Protein AF-A0A955C697-F1 (afdb_monomer_lite)

pLDDT: mean 92.19, std 8.06, range [41.97, 98.5]

Secondary structure (DSSP, 8-state):
-PPP----SS-SEE--EEESS--S--PEETTTEE--EEE--HHHHHH--THHHHHHHHHHHHHHHHHHHHHS---HHHHHHHHHHHHHTTS-EEEEEEEEEEGGGTEEEEEEEEE-SS-EEEEEEEEETTEEEEEEEEEEE-S-HHHHTTS--EEEEETTEEEEE-SSSS-SEEEESGGGT--

Structure (mmCIF, N/CA/C/O backbone):
data_AF-A0A955C697-F1
#
_entry.id   AF-A0A955C697-F1
#
loop_
_atom_site.group_PDB
_atom_site.id
_atom_site.type_symbol
_atom_site.label_atom_id
_atom_site.label_alt_id
_atom_site.label_comp_id
_atom_site.label_asym_id
_atom_site.label_entity_id
_atom_site.label_seq_id
_atom_site.pdbx_PDB_ins_code
_atom_site.Cartn_x
_atom_site.Cartn_y
_atom_site.Cartn_z
_atom_site.occupancy
_atom_site.B_iso_or_equiv
_atom_site.auth_seq_id
_atom_site.auth_comp_id
_atom_site.auth_asym_id
_atom_site.auth_atom_id
_atom_site.pdbx_PDB_model_num
ATOM 1 N N . MET A 1 1 ? -11.016 -1.544 -1.385 1.00 41.97 1 MET A N 1
ATOM 2 C CA . MET A 1 1 ? -10.921 -1.365 -2.848 1.00 41.97 1 MET A CA 1
ATOM 3 C C . MET A 1 1 ? -10.932 -2.761 -3.467 1.00 41.97 1 MET A C 1
ATOM 5 O O . MET A 1 1 ? -10.228 -3.617 -2.947 1.00 41.97 1 MET A O 1
ATOM 9 N N . ARG A 1 2 ? -11.793 -3.071 -4.448 1.00 48.19 2 ARG A N 1
ATOM 10 C CA . ARG A 1 2 ? -11.688 -4.356 -5.172 1.00 48.19 2 ARG A CA 1
ATOM 11 C C . ARG A 1 2 ? -10.539 -4.212 -6.169 1.00 48.19 2 ARG A C 1
ATOM 13 O O . ARG A 1 2 ? -10.504 -3.204 -6.863 1.00 48.19 2 ARG A O 1
ATOM 20 N N . ALA A 1 3 ? -9.622 -5.177 -6.217 1.00 62.94 3 ALA A N 1
ATOM 21 C CA . ALA A 1 3 ? -8.541 -5.171 -7.200 1.00 62.94 3 ALA A CA 1
ATOM 22 C C . ALA A 1 3 ? -9.125 -5.090 -8.620 1.00 62.94 3 ALA A C 1
ATOM 24 O O . ALA A 1 3 ? -10.039 -5.854 -8.954 1.00 62.94 3 ALA A O 1
ATOM 25 N N . ALA A 1 4 ? -8.619 -4.160 -9.433 1.00 68.56 4 ALA A N 1
ATOM 26 C CA . ALA A 1 4 ? -8.970 -4.087 -10.844 1.00 68.56 4 ALA A CA 1
ATOM 27 C C . ALA A 1 4 ? -8.499 -5.379 -11.528 1.00 68.56 4 ALA A C 1
ATOM 29 O O . ALA A 1 4 ? -7.336 -5.762 -11.417 1.00 68.56 4 ALA A O 1
ATOM 30 N N . ARG A 1 5 ? -9.414 -6.085 -12.198 1.00 76.69 5 ARG A N 1
ATOM 31 C CA . ARG A 1 5 ? -9.072 -7.255 -13.013 1.00 76.69 5 ARG A CA 1
ATOM 32 C C . ARG A 1 5 ? -8.918 -6.793 -14.450 1.00 76.69 5 ARG A C 1
ATOM 34 O O . ARG A 1 5 ? -9.902 -6.398 -15.067 1.00 76.69 5 ARG A O 1
ATOM 41 N N . ILE A 1 6 ? -7.691 -6.836 -14.950 1.00 80.62 6 ILE A N 1
ATOM 42 C CA . ILE A 1 6 ? -7.354 -6.426 -16.310 1.00 80.62 6 ILE A CA 1
ATOM 43 C C . ILE A 1 6 ? -7.223 -7.696 -17.162 1.00 80.62 6 ILE A C 1
ATOM 45 O O . ILE A 1 6 ? -6.442 -8.575 -16.795 1.00 80.62 6 ILE A O 1
ATOM 49 N N . PRO A 1 7 ? -7.984 -7.835 -18.260 1.00 77.62 7 PRO A N 1
ATOM 50 C CA . PRO A 1 7 ? -7.784 -8.927 -19.200 1.00 77.62 7 PRO A CA 1
ATOM 51 C C . PRO A 1 7 ? -6.488 -8.703 -19.987 1.00 77.62 7 PRO A C 1
ATOM 53 O O . PRO A 1 7 ? -6.226 -7.606 -20.470 1.00 77.62 7 PRO A O 1
ATOM 56 N N . THR A 1 8 ? -5.691 -9.754 -20.128 1.00 81.69 8 THR A N 1
ATOM 57 C CA . THR A 1 8 ? -4.406 -9.749 -20.837 1.00 81.69 8 THR A CA 1
ATOM 58 C C . THR A 1 8 ? -4.292 -11.014 -21.681 1.00 81.69 8 THR A C 1
ATOM 60 O O . THR A 1 8 ? -4.829 -12.067 -21.322 1.00 81.69 8 THR A O 1
ATOM 63 N N . GLN A 1 9 ? -3.599 -10.934 -22.817 1.00 81.44 9 GLN A N 1
ATOM 64 C CA . GLN A 1 9 ? -3.390 -12.089 -23.690 1.00 81.44 9 GLN A CA 1
ATOM 65 C C . GLN A 1 9 ? -2.074 -12.795 -23.342 1.00 81.44 9 GLN A C 1
ATOM 67 O O . GLN A 1 9 ? -0.991 -12.260 -23.541 1.00 81.44 9 GLN A O 1
ATOM 72 N N . GLY A 1 10 ? -2.158 -14.015 -22.807 1.00 84.44 10 GLY A N 1
ATOM 73 C CA . GLY A 1 10 ? -0.998 -14.899 -22.617 1.00 84.44 10 GLY A CA 1
ATOM 74 C C . GLY A 1 10 ? -0.179 -14.693 -21.334 1.00 84.44 10 GLY A C 1
ATOM 75 O O . GLY A 1 10 ? 0.578 -15.589 -20.965 1.00 84.44 10 GLY A O 1
ATOM 76 N N . PHE A 1 11 ? -0.366 -13.591 -20.605 1.00 90.56 11 PHE A N 1
ATOM 77 C CA . PHE A 1 11 ? 0.287 -13.328 -19.314 1.00 90.56 11 PHE A CA 1
ATOM 78 C C . PHE A 1 11 ? -0.703 -12.789 -18.273 1.00 90.56 11 PHE A C 1
ATOM 80 O O . PHE A 1 11 ? -1.803 -12.395 -18.632 1.00 90.56 11 PHE A O 1
ATOM 87 N N . ASN A 1 12 ? -0.351 -12.790 -16.988 1.00 90.44 12 ASN A N 1
ATOM 88 C CA . ASN A 1 12 ? -1.126 -12.225 -15.875 1.00 90.44 12 ASN A CA 1
ATOM 89 C C . ASN A 1 12 ? -0.293 -11.296 -14.968 1.00 90.44 12 ASN A C 1
ATOM 91 O O . ASN A 1 12 ? -0.822 -10.769 -13.991 1.00 90.44 12 ASN A O 1
ATOM 95 N N . ALA A 1 13 ? 0.987 -11.091 -15.290 1.00 91.38 13 ALA A N 1
ATOM 96 C CA . ALA A 1 13 ? 1.886 -10.198 -14.572 1.00 91.38 13 ALA A CA 1
ATOM 97 C C . ALA A 1 13 ? 2.891 -9.534 -15.524 1.00 91.38 13 ALA A C 1
ATOM 99 O O . ALA A 1 13 ? 3.350 -10.150 -16.490 1.00 91.38 13 ALA A O 1
ATOM 100 N N . ILE A 1 14 ? 3.258 -8.291 -15.214 1.00 93.31 14 ILE A N 1
ATOM 101 C CA . ILE A 1 14 ? 4.381 -7.577 -15.830 1.00 93.31 14 ILE A CA 1
ATOM 102 C C . ILE A 1 14 ? 5.482 -7.501 -14.775 1.00 93.31 14 ILE A C 1
ATOM 104 O O . ILE A 1 14 ? 5.258 -6.965 -13.692 1.00 93.31 14 ILE A O 1
ATOM 108 N N . VAL A 1 15 ? 6.658 -8.048 -15.076 1.00 93.75 15 VAL A N 1
ATOM 109 C CA . VAL A 1 15 ? 7.811 -8.048 -14.168 1.00 93.75 15 VAL A CA 1
ATOM 110 C C . VAL A 1 15 ? 8.928 -7.250 -14.816 1.00 93.75 15 VAL A C 1
ATOM 112 O O . VAL A 1 15 ? 9.629 -7.745 -15.694 1.00 93.75 15 VAL A O 1
ATOM 115 N N . VAL A 1 16 ? 9.090 -6.001 -14.394 1.00 95.88 16 VAL A N 1
ATOM 116 C CA . VAL A 1 16 ? 10.178 -5.154 -14.887 1.00 95.88 16 VAL A CA 1
ATOM 117 C C . VAL A 1 16 ? 11.496 -5.631 -14.289 1.00 95.88 16 VAL A C 1
ATOM 119 O O . VAL A 1 16 ? 11.642 -5.699 -13.069 1.00 95.88 16 VAL A O 1
ATOM 122 N N . ARG A 1 17 ? 12.457 -5.976 -15.149 1.00 95.50 17 ARG A N 1
ATOM 123 C CA . ARG A 1 17 ? 13.763 -6.494 -14.735 1.00 95.50 17 ARG A CA 1
ATOM 124 C C . ARG A 1 17 ? 14.869 -5.504 -15.083 1.00 95.50 17 ARG A C 1
ATOM 126 O O . ARG A 1 17 ? 15.119 -5.250 -16.257 1.00 95.50 17 ARG A O 1
ATOM 133 N N . GLY A 1 18 ? 15.562 -5.009 -14.062 1.00 96.38 18 GLY A N 1
ATOM 134 C CA . GLY A 1 18 ? 16.775 -4.211 -14.224 1.00 96.38 18 GLY A CA 1
ATOM 135 C C . GLY A 1 18 ? 17.976 -5.064 -14.643 1.00 96.38 18 GLY A C 1
ATOM 136 O O . GLY A 1 18 ? 18.257 -6.071 -13.995 1.00 96.38 18 GLY A O 1
ATOM 137 N N . VAL A 1 19 ? 18.674 -4.673 -15.712 1.00 96.31 19 VAL A N 1
ATOM 138 C CA . VAL A 1 19 ? 19.897 -5.322 -16.225 1.00 96.31 19 VAL A CA 1
ATOM 139 C C . VAL A 1 19 ? 20.887 -4.278 -16.759 1.00 96.31 19 VAL A C 1
ATOM 141 O O . VAL A 1 19 ? 20.498 -3.160 -17.076 1.00 96.31 19 VAL A O 1
ATOM 144 N N . GLU A 1 20 ? 22.163 -4.634 -16.911 1.00 94.50 20 GLU A N 1
ATOM 145 C CA . GLU A 1 20 ? 23.180 -3.726 -17.481 1.00 94.50 20 GLU A CA 1
ATOM 146 C C . GLU A 1 20 ? 23.029 -3.533 -18.998 1.00 94.50 20 GLU A C 1
ATOM 148 O O . GLU A 1 20 ? 23.363 -2.482 -19.535 1.00 94.50 20 GLU A O 1
ATOM 153 N N . THR A 1 21 ? 22.519 -4.539 -19.714 1.00 95.50 21 THR A N 1
ATOM 154 C CA . THR A 1 21 ? 22.331 -4.490 -21.174 1.00 95.50 21 THR A CA 1
ATOM 155 C C . THR A 1 21 ? 20.943 -5.020 -21.539 1.00 95.50 21 THR A C 1
ATOM 157 O O . THR A 1 21 ? 20.774 -6.227 -21.723 1.00 95.50 21 THR A O 1
ATOM 160 N N . PRO A 1 22 ? 19.923 -4.145 -21.592 1.00 95.69 22 PRO A N 1
ATOM 161 C CA . PRO A 1 22 ? 18.545 -4.552 -21.852 1.00 95.69 22 PRO A CA 1
ATOM 162 C C . PRO A 1 22 ? 18.338 -5.028 -23.287 1.00 95.69 22 PRO A C 1
ATOM 164 O O . PRO A 1 22 ? 18.776 -4.380 -24.233 1.00 95.69 22 PRO A O 1
ATOM 167 N N . ARG A 1 23 ? 17.599 -6.125 -23.470 1.00 94.19 23 ARG A N 1
ATOM 168 C CA . ARG A 1 23 ? 17.129 -6.557 -24.796 1.00 94.19 23 ARG A CA 1
ATOM 169 C C . ARG A 1 23 ? 15.817 -5.890 -25.142 1.00 94.19 23 ARG A C 1
ATOM 171 O O . ARG A 1 23 ? 14.952 -5.817 -24.278 1.00 94.19 23 ARG A O 1
ATOM 178 N N . ASP A 1 24 ? 15.608 -5.499 -26.395 1.00 91.00 24 ASP A N 1
ATOM 179 C CA . ASP A 1 24 ? 14.360 -4.847 -26.823 1.00 91.00 24 ASP A CA 1
ATOM 180 C C . ASP A 1 24 ? 13.121 -5.742 -26.715 1.00 91.00 24 ASP A C 1
ATOM 182 O O . ASP A 1 24 ? 12.024 -5.249 -26.485 1.00 91.00 24 ASP A O 1
ATOM 186 N N . SER A 1 25 ? 13.292 -7.062 -26.785 1.00 90.81 25 SER A N 1
ATOM 187 C CA . SER A 1 25 ? 12.195 -8.022 -26.667 1.00 90.81 25 SER A CA 1
ATOM 188 C C . SER A 1 25 ? 11.478 -7.964 -25.313 1.00 90.81 25 SER A C 1
ATOM 190 O O . SER A 1 25 ? 12.123 -7.867 -24.268 1.00 90.81 25 SER A O 1
ATOM 192 N N . CYS A 1 26 ? 10.163 -8.188 -25.324 1.00 91.12 26 CYS A N 1
ATOM 193 C CA . CYS A 1 26 ? 9.344 -8.365 -24.123 1.00 91.12 26 CYS A CA 1
ATOM 194 C C . CYS A 1 26 ? 8.664 -9.752 -24.129 1.00 91.12 26 CYS A C 1
ATOM 196 O O . CYS A 1 26 ? 7.491 -9.870 -24.498 1.00 91.12 26 CYS A O 1
ATOM 198 N N . PRO A 1 27 ? 9.404 -10.837 -23.827 1.00 90.19 27 PRO A N 1
ATOM 199 C CA . PRO A 1 27 ? 8.884 -12.194 -23.940 1.00 90.19 27 PRO A CA 1
ATOM 200 C C . PRO A 1 27 ? 7.927 -12.537 -22.795 1.00 90.19 27 PRO A C 1
ATOM 202 O O . PRO A 1 27 ? 8.135 -12.136 -21.648 1.00 90.19 27 PRO A O 1
ATOM 205 N N . ILE A 1 28 ? 6.935 -13.374 -23.103 1.00 90.31 28 ILE A N 1
ATOM 206 C CA . ILE A 1 28 ? 6.150 -14.086 -22.093 1.00 90.31 28 ILE A CA 1
ATOM 207 C C . ILE A 1 28 ? 6.944 -15.323 -21.670 1.00 90.31 28 ILE A C 1
ATOM 209 O O . ILE A 1 28 ? 7.302 -16.157 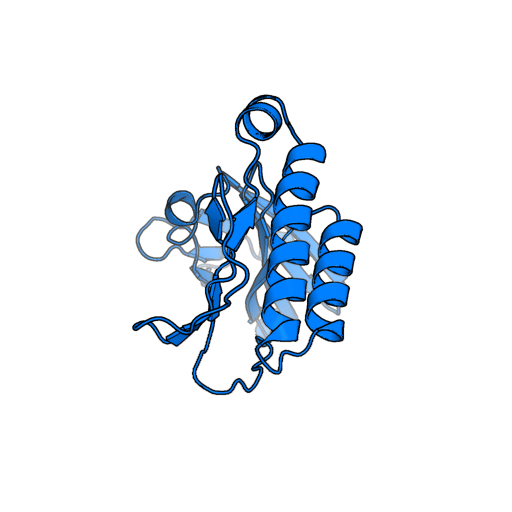-22.501 1.00 90.31 28 ILE A O 1
ATOM 213 N N . VAL A 1 29 ? 7.229 -15.443 -20.377 1.00 89.06 29 VAL A N 1
ATOM 214 C CA . VAL A 1 29 ? 7.972 -16.571 -19.800 1.00 89.06 29 VAL A CA 1
ATOM 215 C C . VAL A 1 29 ? 7.029 -17.620 -19.196 1.00 89.06 29 VAL A C 1
ATOM 217 O O . VAL A 1 29 ? 5.831 -17.382 -19.036 1.00 89.06 29 VAL A O 1
ATOM 220 N N . SER A 1 30 ? 7.571 -18.788 -18.829 1.00 75.62 30 SER A N 1
ATOM 221 C CA . SER A 1 30 ? 6.820 -19.986 -18.402 1.00 75.62 30 SER A CA 1
ATOM 222 C C . SER A 1 30 ? 5.841 -19.778 -17.236 1.00 75.62 30 SER A C 1
ATOM 224 O O . SER A 1 30 ? 4.916 -20.568 -17.068 1.00 75.62 30 SER A O 1
ATOM 226 N N . VAL A 1 31 ? 5.988 -18.698 -16.467 1.00 80.06 31 VAL A N 1
ATOM 227 C CA . VAL A 1 31 ? 5.098 -18.324 -15.355 1.00 80.06 31 VAL A CA 1
ATOM 228 C C . VAL A 1 31 ? 3.932 -17.414 -15.764 1.00 80.06 31 VAL A C 1
ATOM 230 O O . VAL A 1 31 ? 3.281 -16.843 -14.897 1.00 80.06 31 VAL A O 1
ATOM 233 N N . LYS A 1 32 ? 3.643 -17.282 -17.069 1.00 87.94 32 LYS A N 1
ATOM 234 C CA . LYS A 1 32 ? 2.650 -16.332 -17.607 1.00 87.94 32 LYS A CA 1
ATOM 235 C C . LYS A 1 32 ? 2.959 -14.892 -17.191 1.00 87.94 32 LYS A C 1
ATOM 237 O O . LYS A 1 32 ? 2.052 -14.108 -16.947 1.00 87.94 32 LYS A O 1
ATOM 242 N N . SER A 1 33 ? 4.234 -14.532 -17.149 1.00 91.12 33 SER A N 1
ATOM 243 C CA . SER A 1 33 ? 4.667 -13.154 -16.917 1.00 91.12 33 SER A CA 1
ATOM 244 C C . SER A 1 33 ? 5.333 -12.623 -18.168 1.00 91.12 33 SER A C 1
ATOM 246 O O . SER A 1 33 ? 6.091 -13.348 -18.809 1.00 91.12 33 SER A O 1
ATOM 248 N N . THR A 1 34 ? 5.089 -11.363 -18.494 1.00 93.75 34 THR A N 1
ATOM 249 C CA . THR A 1 34 ? 5.908 -10.645 -19.468 1.00 93.75 34 THR A CA 1
ATOM 250 C C . THR A 1 34 ? 7.017 -9.898 -18.733 1.00 93.75 34 THR A C 1
ATOM 252 O O . THR A 1 34 ? 6.778 -9.328 -17.664 1.00 93.75 34 THR A O 1
ATOM 255 N N . VAL A 1 35 ? 8.249 -9.980 -19.241 1.00 94.19 35 VAL A N 1
ATOM 256 C CA . VAL A 1 35 ? 9.451 -9.535 -18.512 1.00 94.19 35 VAL A CA 1
ATOM 257 C C . VAL A 1 35 ? 10.231 -8.511 -19.340 1.00 94.19 35 VAL A C 1
ATOM 259 O O . VAL A 1 35 ? 11.242 -8.869 -19.952 1.00 94.19 35 VAL A O 1
ATOM 262 N N . PRO A 1 36 ? 9.768 -7.248 -19.411 1.00 96.06 36 PRO A N 1
ATOM 263 C CA . PRO A 1 36 ? 10.535 -6.188 -20.049 1.00 96.06 36 PRO A CA 1
ATOM 264 C C . PRO A 1 36 ? 11.837 -5.943 -19.280 1.00 96.06 36 PRO A C 1
ATOM 266 O O . PRO A 1 36 ? 11.840 -5.739 -18.062 1.00 96.06 36 PRO A O 1
ATOM 269 N N . GLU A 1 37 ? 12.951 -5.957 -20.007 1.00 97.44 37 GLU A N 1
ATOM 270 C CA . GLU A 1 37 ? 14.257 -5.569 -19.479 1.00 97.44 37 GLU A CA 1
ATOM 271 C C . GLU A 1 37 ? 14.457 -4.062 -19.612 1.00 97.44 37 GLU A C 1
ATOM 273 O O . GLU A 1 37 ? 14.199 -3.502 -20.682 1.00 97.44 37 GLU A O 1
ATOM 278 N N . VAL A 1 38 ? 14.948 -3.433 -18.548 1.00 97.38 38 VAL A N 1
ATOM 279 C CA . VAL A 1 38 ? 15.282 -2.002 -18.476 1.00 97.38 38 VAL A CA 1
ATOM 280 C C . VAL A 1 38 ? 16.680 -1.829 -17.905 1.00 97.38 38 VAL A C 1
A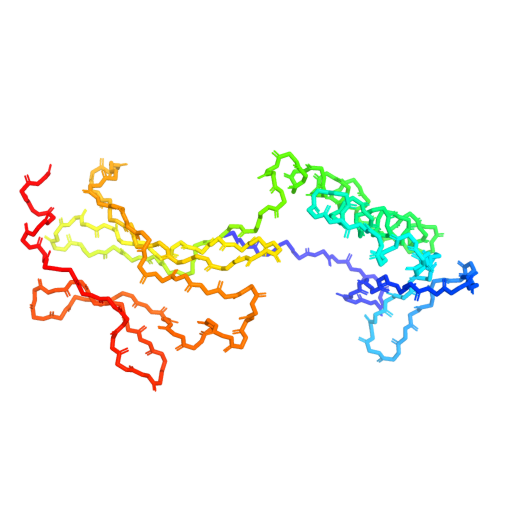TOM 282 O O . VAL A 1 38 ? 17.187 -2.727 -17.224 1.00 97.38 38 VAL A O 1
ATOM 285 N N . TYR A 1 39 ? 17.321 -0.699 -18.187 1.00 97.06 39 TYR A N 1
ATOM 286 C CA . TYR A 1 39 ? 18.674 -0.458 -17.692 1.00 97.06 39 TYR A CA 1
ATOM 287 C C . TYR A 1 39 ? 18.674 -0.254 -16.170 1.00 97.06 39 TYR A C 1
ATOM 289 O O . TYR A 1 39 ? 17.844 0.477 -15.632 1.00 97.06 39 TYR A O 1
ATOM 297 N N . PHE A 1 40 ? 19.610 -0.894 -15.466 1.00 97.12 40 PHE A N 1
ATOM 298 C CA . PHE A 1 40 ? 19.816 -0.696 -14.032 1.00 97.12 40 PHE A CA 1
ATOM 299 C C . PHE A 1 40 ? 21.170 -0.048 -13.762 1.00 97.12 40 PHE A C 1
ATOM 301 O O . PHE A 1 40 ? 22.213 -0.699 -13.820 1.00 97.12 40 PHE A O 1
ATOM 308 N N . ASP A 1 41 ? 21.141 1.233 -13.406 1.00 95.44 41 ASP A N 1
ATOM 309 C CA . ASP A 1 41 ? 22.327 1.956 -12.962 1.00 95.44 41 ASP A CA 1
ATOM 310 C C . ASP A 1 41 ? 22.597 1.674 -11.479 1.00 95.44 41 ASP A C 1
ATOM 312 O O . ASP A 1 41 ? 22.030 2.307 -10.580 1.00 95.44 41 ASP A O 1
ATOM 316 N N . ARG A 1 42 ? 23.474 0.700 -11.227 1.00 94.69 42 ARG A N 1
ATOM 317 C CA . ARG A 1 42 ? 23.846 0.292 -9.871 1.00 94.69 42 ARG A CA 1
ATOM 318 C C . ARG A 1 42 ? 24.518 1.414 -9.082 1.00 94.69 42 ARG A C 1
ATOM 320 O O . ARG A 1 42 ? 24.200 1.592 -7.908 1.00 94.69 42 ARG A O 1
ATOM 327 N N . GLN A 1 43 ? 25.428 2.159 -9.708 1.00 94.44 43 GLN A N 1
ATOM 328 C CA . GLN A 1 43 ? 26.175 3.215 -9.026 1.00 94.44 43 GLN A CA 1
ATOM 329 C C . GLN A 1 43 ? 25.236 4.338 -8.589 1.00 94.44 43 GLN A C 1
ATOM 331 O O . GLN A 1 43 ? 25.317 4.814 -7.455 1.00 94.44 43 GLN A O 1
ATOM 336 N N . ARG A 1 44 ? 24.305 4.725 -9.469 1.00 94.06 44 ARG A N 1
ATOM 337 C CA . ARG A 1 44 ? 23.251 5.671 -9.121 1.00 94.06 44 ARG A CA 1
ATOM 338 C C . ARG A 1 44 ? 22.418 5.124 -7.968 1.00 94.06 44 ARG A C 1
ATOM 340 O O . ARG A 1 44 ? 22.356 5.796 -6.946 1.00 94.06 44 ARG A O 1
ATOM 347 N N . TYR A 1 45 ? 21.857 3.918 -8.085 1.00 94.25 45 TYR A N 1
ATOM 348 C CA . TYR A 1 45 ? 21.022 3.297 -7.046 1.00 94.25 45 TYR A CA 1
ATOM 349 C C . TYR A 1 45 ? 21.663 3.338 -5.650 1.00 94.25 45 TYR A C 1
ATOM 351 O O . TYR A 1 45 ? 21.027 3.788 -4.700 1.00 94.25 45 TYR A O 1
ATOM 359 N N . GLU A 1 46 ? 22.931 2.933 -5.532 1.00 94.44 46 GLU A N 1
ATOM 360 C CA . GLU A 1 46 ? 23.652 2.885 -4.252 1.00 94.44 46 GLU A CA 1
ATOM 361 C C . GLU A 1 46 ? 23.834 4.275 -3.605 1.00 94.44 46 GLU A C 1
ATOM 363 O O . GLU A 1 46 ? 24.006 4.374 -2.389 1.00 94.44 46 GLU A O 1
ATOM 368 N N . SER A 1 47 ? 23.759 5.354 -4.392 1.00 95.25 47 SER A N 1
ATOM 369 C CA . SER A 1 47 ? 23.873 6.735 -3.905 1.00 95.25 47 SER A CA 1
ATOM 370 C C . SER A 1 47 ? 22.543 7.377 -3.488 1.00 95.25 47 SER A C 1
ATOM 372 O O . SER A 1 47 ? 22.554 8.382 -2.771 1.00 95.25 47 SER A O 1
ATOM 374 N N . LEU A 1 48 ? 21.403 6.825 -3.920 1.00 93.69 48 LEU A N 1
ATOM 375 C CA . LEU A 1 48 ? 20.092 7.451 -3.736 1.00 93.69 48 LEU A CA 1
ATOM 376 C C . LEU A 1 48 ? 19.486 7.145 -2.365 1.00 93.69 48 LEU A C 1
ATOM 378 O O . LEU A 1 48 ? 19.707 6.091 -1.769 1.00 93.69 48 LEU A O 1
ATOM 382 N N . LYS A 1 49 ? 18.666 8.077 -1.870 1.00 88.12 49 LYS A N 1
ATOM 383 C CA . LYS A 1 49 ? 17.904 7.936 -0.623 1.00 88.12 49 LYS A CA 1
ATOM 384 C C . LYS A 1 49 ? 16.540 8.603 -0.759 1.00 88.12 49 LYS A C 1
ATOM 386 O O . LYS A 1 49 ? 16.360 9.505 -1.571 1.00 88.12 49 LYS A O 1
ATOM 391 N N . GLY A 1 50 ? 15.592 8.191 0.081 1.00 85.06 50 GLY A N 1
ATOM 392 C CA . GLY A 1 50 ? 14.287 8.846 0.192 1.00 85.06 50 GLY A CA 1
ATOM 393 C C . GLY A 1 50 ? 13.548 8.942 -1.147 1.00 85.06 50 GLY A C 1
ATOM 394 O O . GLY A 1 50 ? 13.457 7.957 -1.874 1.00 85.06 50 GLY A O 1
ATOM 395 N N . ALA A 1 51 ? 13.034 10.134 -1.465 1.00 85.44 51 ALA A N 1
ATOM 396 C CA . ALA A 1 51 ? 12.246 10.408 -2.672 1.00 85.44 51 ALA A CA 1
ATOM 397 C C . ALA A 1 51 ? 12.969 10.044 -3.980 1.00 85.44 51 ALA A C 1
ATOM 399 O O . ALA A 1 51 ? 12.341 9.515 -4.895 1.00 85.44 51 ALA A O 1
ATOM 400 N N . ASP A 1 52 ? 14.286 10.244 -4.057 1.00 90.88 52 ASP A N 1
ATOM 401 C CA . ASP A 1 52 ? 15.035 9.935 -5.279 1.00 90.88 52 ASP A CA 1
ATOM 402 C C . ASP A 1 52 ? 15.057 8.431 -5.569 1.00 90.88 52 ASP A C 1
ATOM 404 O O . ASP A 1 52 ? 15.060 8.011 -6.726 1.00 90.88 52 ASP A O 1
ATOM 408 N N . LEU A 1 53 ? 15.028 7.608 -4.516 1.00 93.00 53 LEU A N 1
ATOM 409 C CA . LEU A 1 53 ? 14.956 6.158 -4.646 1.00 93.00 53 LEU A CA 1
ATOM 410 C C . LEU A 1 53 ? 13.587 5.709 -5.180 1.00 93.00 53 LEU A C 1
ATOM 412 O O . LEU A 1 53 ? 13.523 4.793 -6.000 1.00 93.00 53 LEU A O 1
ATOM 416 N N . HIS A 1 54 ? 12.504 6.379 -4.769 1.00 92.75 54 HIS A N 1
ATOM 417 C CA . HIS A 1 54 ? 11.173 6.146 -5.335 1.00 92.75 54 HIS A CA 1
ATOM 418 C C . HIS A 1 54 ? 11.153 6.451 -6.834 1.00 92.75 54 HIS A C 1
ATOM 420 O O . HIS A 1 54 ? 10.736 5.605 -7.624 1.00 92.75 54 HIS A O 1
ATOM 426 N N . GLU A 1 55 ? 11.653 7.620 -7.236 1.00 95.31 55 GLU A N 1
ATOM 427 C CA . GLU A 1 55 ? 11.665 8.021 -8.646 1.00 95.31 55 GLU A CA 1
ATOM 428 C C . GLU A 1 55 ? 12.603 7.162 -9.498 1.00 95.31 55 GLU A C 1
ATOM 430 O O . GLU A 1 55 ? 12.312 6.916 -10.667 1.00 95.31 55 GLU A O 1
ATOM 435 N N . PHE A 1 56 ? 13.685 6.630 -8.926 1.00 95.62 56 PHE A N 1
ATOM 436 C CA . PHE A 1 56 ? 14.527 5.648 -9.608 1.00 95.62 56 PHE A CA 1
ATOM 437 C C . PHE A 1 56 ? 13.737 4.387 -9.989 1.00 95.62 56 PHE A C 1
ATOM 439 O O . PHE A 1 56 ? 13.732 3.988 -11.155 1.00 95.62 56 PHE A O 1
ATOM 446 N N . PHE A 1 57 ? 13.014 3.788 -9.036 1.00 94.88 57 PHE A N 1
ATOM 447 C CA . PHE A 1 57 ? 12.200 2.601 -9.310 1.00 94.88 57 PHE A CA 1
ATOM 448 C C . PHE A 1 57 ? 10.976 2.899 -10.179 1.00 94.88 57 PHE A C 1
ATOM 450 O O . PHE A 1 57 ? 10.621 2.081 -11.028 1.00 94.88 57 PHE A O 1
ATOM 457 N N . ILE A 1 58 ? 10.344 4.064 -10.012 1.00 96.12 58 ILE A N 1
ATOM 458 C CA . ILE A 1 58 ? 9.240 4.487 -10.877 1.00 96.12 58 ILE A CA 1
ATOM 459 C C . ILE A 1 58 ? 9.732 4.678 -12.312 1.00 96.12 58 ILE A C 1
ATOM 461 O O . ILE A 1 58 ? 9.082 4.188 -13.227 1.00 96.12 58 ILE A O 1
ATOM 465 N N . GLY A 1 59 ? 10.896 5.295 -12.526 1.00 96.81 59 GLY A N 1
ATOM 466 C CA . GLY A 1 59 ? 11.481 5.441 -13.859 1.00 96.81 59 GLY A CA 1
ATOM 467 C C . GLY A 1 59 ? 11.697 4.093 -14.550 1.00 96.81 59 GLY A C 1
ATOM 468 O O . GLY A 1 59 ? 11.286 3.916 -15.697 1.00 96.81 59 GLY A O 1
ATOM 469 N N . MET A 1 60 ? 12.245 3.111 -13.824 1.00 97.19 60 MET A N 1
ATOM 470 C CA . MET A 1 60 ? 12.364 1.736 -14.320 1.00 97.19 60 MET A CA 1
ATOM 471 C C . MET A 1 60 ? 10.997 1.135 -14.671 1.00 97.19 60 MET A C 1
ATOM 473 O O . MET A 1 60 ? 10.837 0.533 -15.732 1.00 97.19 60 MET A O 1
ATOM 477 N N . LEU A 1 61 ? 10.004 1.295 -13.791 1.00 96.56 61 LEU A N 1
ATOM 478 C CA . LEU A 1 61 ? 8.654 0.779 -14.006 1.00 96.56 61 LEU A CA 1
ATOM 479 C C . LEU A 1 61 ? 8.008 1.404 -15.249 1.00 96.56 61 LEU A C 1
ATOM 481 O O . LEU A 1 61 ? 7.479 0.685 -16.092 1.00 96.56 61 LEU A O 1
ATOM 485 N N . GLU A 1 62 ? 8.090 2.725 -15.394 1.00 97.56 62 GLU A N 1
ATOM 486 C CA . GLU A 1 62 ? 7.574 3.473 -16.538 1.00 97.56 62 GLU A CA 1
ATOM 487 C C . GLU A 1 62 ? 8.250 3.050 -17.855 1.00 97.56 62 GLU A C 1
ATOM 489 O O . GLU A 1 62 ? 7.565 2.865 -18.863 1.00 97.56 62 GLU A O 1
ATOM 494 N N . GLU A 1 63 ? 9.573 2.858 -17.863 1.00 96.94 63 GLU A N 1
ATOM 495 C CA . GLU A 1 63 ? 10.315 2.339 -19.021 1.00 96.94 63 GLU A CA 1
ATOM 496 C C . GLU A 1 63 ? 9.857 0.919 -19.383 1.00 96.94 63 GLU A C 1
ATOM 498 O O . GLU A 1 63 ? 9.536 0.637 -20.541 1.00 96.94 63 GLU A O 1
ATOM 503 N N . GLY A 1 64 ? 9.740 0.039 -18.388 1.00 96.81 64 GLY A N 1
ATOM 504 C CA . GLY A 1 64 ? 9.297 -1.337 -18.586 1.00 96.81 64 GLY A CA 1
ATOM 505 C C . GLY A 1 64 ? 7.862 -1.421 -19.107 1.00 96.81 64 GLY A C 1
ATOM 506 O O . GLY A 1 64 ? 7.572 -2.227 -19.992 1.00 96.81 64 GLY A O 1
ATOM 507 N N . LEU A 1 65 ? 6.970 -0.555 -18.621 1.00 96.19 65 LEU A N 1
ATOM 508 C CA . LEU A 1 65 ? 5.593 -0.447 -19.103 1.00 96.19 65 LEU A CA 1
ATOM 509 C C . LEU A 1 65 ? 5.522 0.085 -20.536 1.00 96.19 65 LEU A C 1
ATOM 511 O O . LEU A 1 65 ? 4.800 -0.495 -21.346 1.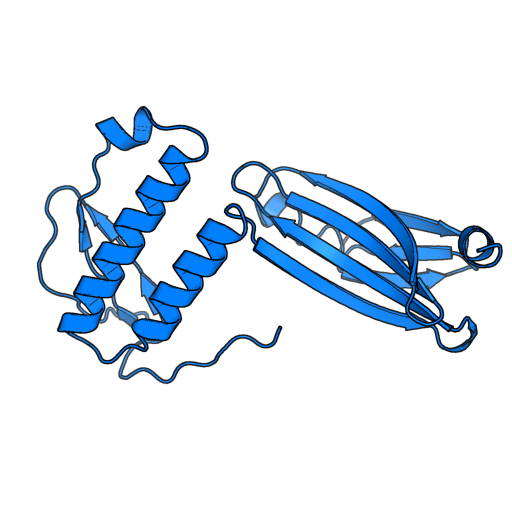00 96.19 65 LEU A O 1
ATOM 515 N N . LYS A 1 66 ? 6.297 1.125 -20.882 1.00 96.38 66 LYS A N 1
ATOM 516 C CA . LYS A 1 66 ? 6.411 1.614 -22.271 1.00 96.38 66 LYS A CA 1
ATOM 517 C C . LYS A 1 66 ? 6.860 0.490 -23.195 1.00 96.38 66 LYS A C 1
ATOM 519 O O . LYS A 1 66 ? 6.240 0.255 -24.226 1.00 96.38 66 LYS A O 1
ATOM 524 N N . LYS A 1 67 ? 7.891 -0.250 -22.789 1.00 95.81 67 LYS A N 1
ATOM 525 C CA . LYS A 1 67 ? 8.408 -1.391 -23.540 1.00 95.81 67 LYS A CA 1
ATOM 526 C C . LYS A 1 67 ? 7.379 -2.499 -23.696 1.00 95.81 67 LYS A C 1
ATOM 528 O O . LYS A 1 67 ? 7.185 -3.009 -24.792 1.00 95.81 67 LYS A O 1
ATOM 533 N N . CYS A 1 68 ? 6.671 -2.840 -22.626 1.00 94.75 68 CYS A N 1
ATOM 534 C CA . CYS A 1 68 ? 5.594 -3.818 -22.677 1.00 94.75 68 CYS A CA 1
ATOM 535 C C . CYS A 1 68 ? 4.479 -3.398 -23.646 1.00 94.75 68 CYS A C 1
ATOM 537 O O . CYS A 1 68 ? 4.037 -4.233 -24.430 1.00 94.75 68 CYS A O 1
ATOM 539 N N . ALA A 1 69 ? 4.084 -2.123 -23.650 1.00 94.62 69 ALA A N 1
ATOM 540 C CA . ALA A 1 69 ? 3.052 -1.593 -24.543 1.00 94.62 69 ALA A CA 1
ATOM 541 C C . ALA A 1 69 ? 3.427 -1.657 -26.036 1.00 94.62 69 ALA A C 1
ATOM 543 O O . ALA A 1 69 ? 2.539 -1.655 -26.882 1.00 94.62 69 ALA A O 1
ATOM 544 N N . MET A 1 70 ? 4.719 -1.745 -26.378 1.00 94.75 70 MET A N 1
ATOM 545 C CA . MET A 1 70 ? 5.158 -1.951 -27.767 1.00 94.75 70 MET A CA 1
ATOM 546 C C . MET A 1 70 ? 4.923 -3.383 -28.268 1.00 94.75 70 MET A C 1
ATOM 548 O O . MET A 1 70 ? 4.887 -3.611 -29.474 1.00 94.75 70 MET A O 1
ATOM 552 N N . HIS A 1 71 ? 4.798 -4.353 -27.358 1.00 93.31 71 HIS A N 1
ATOM 553 C CA . HIS A 1 71 ? 4.717 -5.779 -27.692 1.00 93.31 71 HIS A CA 1
ATOM 554 C C . HIS A 1 71 ? 3.383 -6.424 -27.321 1.00 93.31 71 HIS A C 1
ATOM 556 O O . HIS A 1 71 ? 3.041 -7.464 -27.878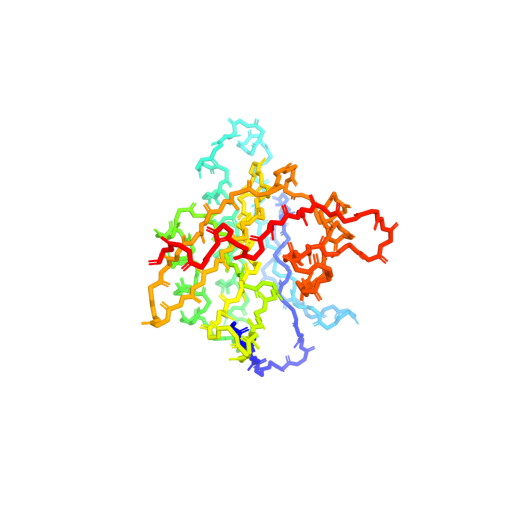 1.00 93.31 71 HIS A O 1
ATOM 562 N N . HIS A 1 72 ? 2.650 -5.836 -26.376 1.00 92.31 72 HIS A N 1
ATOM 563 C CA . HIS A 1 72 ? 1.440 -6.406 -25.797 1.00 92.31 72 HIS A CA 1
ATOM 564 C C . HIS A 1 72 ? 0.385 -5.328 -25.584 1.00 92.31 72 HIS A C 1
ATOM 566 O O . HIS A 1 72 ? 0.698 -4.208 -25.180 1.00 92.31 72 HIS A O 1
ATOM 572 N N . GLU A 1 73 ? -0.882 -5.696 -25.758 1.00 91.19 73 GLU A N 1
ATOM 573 C CA . GLU A 1 73 ? -1.999 -4.849 -25.347 1.00 91.19 73 GLU A CA 1
ATOM 574 C C . GLU A 1 73 ? -2.089 -4.815 -23.816 1.00 91.19 73 GLU A C 1
ATOM 576 O O . GLU A 1 73 ? -2.381 -5.820 -23.162 1.00 91.19 73 GLU A O 1
ATOM 581 N N . ILE A 1 74 ? -1.825 -3.642 -23.244 1.00 92.00 74 ILE A N 1
ATOM 582 C CA . ILE A 1 74 ? -1.952 -3.354 -21.814 1.00 92.00 74 ILE A CA 1
ATOM 583 C C . ILE A 1 74 ? -2.707 -2.033 -21.626 1.00 92.00 74 ILE A C 1
ATOM 585 O O . ILE A 1 74 ? -2.676 -1.179 -22.514 1.00 92.00 74 ILE A O 1
ATOM 589 N N . PRO A 1 75 ? -3.381 -1.816 -20.485 1.00 91.81 75 PRO A N 1
ATOM 590 C CA . PRO A 1 75 ? -4.120 -0.582 -20.237 1.00 91.81 75 PRO A CA 1
ATOM 591 C C . PRO A 1 75 ? -3.166 0.540 -19.806 1.00 91.81 75 PRO A C 1
ATOM 593 O O . PRO A 1 75 ? -3.141 0.951 -18.648 1.00 91.81 75 PRO A O 1
ATOM 596 N N . THR A 1 76 ? -2.362 1.020 -20.752 1.00 92.81 76 THR A N 1
ATOM 597 C CA . THR A 1 76 ? -1.284 1.997 -20.559 1.00 92.81 76 THR A CA 1
ATOM 598 C C . THR A 1 76 ? -1.746 3.213 -19.755 1.00 92.81 76 THR A C 1
ATOM 600 O O . THR A 1 76 ? -1.164 3.504 -18.715 1.00 92.81 76 THR A O 1
ATOM 603 N N . GLU A 1 77 ? -2.842 3.862 -20.163 1.00 93.88 77 GLU A N 1
ATOM 604 C CA . GLU A 1 77 ? -3.367 5.055 -19.482 1.00 93.88 77 GLU A CA 1
ATOM 605 C C . GLU A 1 77 ? -3.667 4.798 -18.000 1.00 93.88 77 GLU A C 1
ATOM 607 O O . GLU A 1 77 ? -3.217 5.546 -17.141 1.00 93.88 77 GLU A O 1
ATOM 612 N N . PHE A 1 78 ? -4.346 3.689 -17.693 1.00 92.12 78 PHE A N 1
ATOM 613 C CA . PHE A 1 78 ? -4.668 3.305 -16.318 1.00 92.12 78 PHE A CA 1
ATOM 614 C C . PHE A 1 78 ? -3.409 3.041 -15.479 1.00 92.12 78 PHE A C 1
ATOM 616 O O . PHE A 1 78 ? -3.345 3.418 -14.309 1.00 92.12 78 PHE A O 1
ATOM 623 N N . LEU A 1 79 ? -2.397 2.387 -16.055 1.00 93.75 79 LEU A N 1
ATOM 624 C CA . LEU A 1 79 ? -1.159 2.075 -15.338 1.00 93.75 79 LEU A CA 1
ATOM 625 C C . LEU A 1 79 ? -0.351 3.347 -15.040 1.00 93.75 79 LEU A C 1
ATOM 627 O O . LEU A 1 79 ? 0.092 3.536 -13.908 1.00 93.75 79 LEU A O 1
ATOM 631 N N . PHE A 1 80 ? -0.205 4.247 -16.017 1.00 96.12 80 PHE A N 1
ATOM 632 C CA . PHE A 1 80 ? 0.506 5.515 -15.822 1.00 96.12 80 PHE A CA 1
ATOM 633 C C . PHE A 1 80 ? -0.261 6.493 -14.926 1.00 96.12 80 PHE A C 1
ATOM 635 O O . PHE A 1 80 ? 0.367 7.183 -14.121 1.00 96.12 80 PHE A O 1
ATOM 642 N N . SER A 1 81 ? -1.597 6.537 -15.005 1.00 95.69 81 SER A N 1
ATOM 643 C CA . SER A 1 81 ? -2.404 7.335 -14.077 1.00 95.69 81 SER A CA 1
ATOM 644 C C . SER A 1 81 ? -2.257 6.819 -12.645 1.00 95.69 81 SER A C 1
ATOM 646 O O . SER A 1 81 ? -2.045 7.617 -11.740 1.00 95.69 81 SER A O 1
ATOM 648 N N . SER A 1 82 ? -2.237 5.496 -12.444 1.00 93.38 82 SER A N 1
ATOM 649 C CA . SER A 1 82 ? -2.025 4.886 -11.123 1.00 93.38 82 SER A CA 1
ATOM 650 C C . SER A 1 82 ? -0.647 5.217 -10.538 1.00 93.38 82 SER A C 1
ATOM 652 O O . SER A 1 82 ? -0.530 5.499 -9.348 1.00 93.38 82 SER A O 1
ATOM 654 N N . ILE A 1 83 ? 0.409 5.223 -11.363 1.00 95.19 83 ILE A N 1
ATOM 655 C CA . ILE A 1 83 ? 1.754 5.647 -10.933 1.00 95.19 83 ILE A CA 1
ATOM 656 C C . ILE A 1 83 ? 1.751 7.124 -10.526 1.00 95.19 83 ILE A C 1
ATOM 658 O O . ILE A 1 83 ? 2.358 7.490 -9.518 1.00 95.19 83 ILE A O 1
ATOM 662 N N . ARG A 1 84 ? 1.054 7.977 -11.284 1.00 96.06 84 ARG A N 1
ATOM 663 C CA . ARG A 1 84 ? 0.920 9.399 -10.957 1.00 96.06 84 ARG A CA 1
ATOM 664 C C . ARG A 1 84 ? 0.176 9.602 -9.641 1.00 96.06 84 ARG A C 1
ATOM 666 O O . ARG A 1 84 ? 0.679 10.326 -8.792 1.00 96.06 84 ARG A O 1
ATOM 673 N N . GLU A 1 85 ? -0.948 8.921 -9.443 1.00 94.94 85 GLU A N 1
ATOM 674 C CA . GLU A 1 85 ? -1.705 8.951 -8.187 1.00 94.94 85 GLU A CA 1
ATOM 675 C C . GLU A 1 85 ? -0.853 8.469 -7.004 1.00 94.94 85 GLU A C 1
ATOM 677 O O . GLU A 1 85 ? -0.877 9.077 -5.936 1.00 94.94 85 GLU A O 1
ATOM 682 N N . PHE A 1 86 ? -0.045 7.420 -7.189 1.00 93.81 86 PHE A N 1
ATOM 683 C CA . PHE A 1 86 ? 0.883 6.941 -6.163 1.00 93.81 86 PHE A CA 1
ATOM 684 C C . PHE A 1 86 ? 1.945 7.992 -5.800 1.00 93.81 86 PHE A C 1
ATOM 686 O O . PHE A 1 86 ? 2.216 8.219 -4.618 1.00 93.81 86 PHE A O 1
ATOM 693 N N . ARG A 1 87 ? 2.512 8.667 -6.808 1.00 94.44 87 ARG A N 1
ATOM 694 C CA . ARG A 1 87 ? 3.472 9.768 -6.636 1.00 94.44 87 ARG A CA 1
ATOM 695 C C . ARG A 1 87 ? 2.834 10.963 -5.917 1.00 94.44 87 ARG A C 1
ATOM 697 O O . ARG A 1 87 ? 3.369 11.431 -4.916 1.00 94.44 87 ARG A O 1
ATOM 704 N N . GLU A 1 88 ? 1.673 11.423 -6.380 1.00 94.25 88 GLU A N 1
ATOM 705 C CA . GLU A 1 88 ? 0.906 12.537 -5.792 1.00 94.25 88 GLU A CA 1
ATOM 706 C C . GLU A 1 88 ? 0.417 12.223 -4.370 1.00 94.25 88 GLU A C 1
ATOM 708 O O . GLU A 1 88 ? 0.346 13.107 -3.518 1.00 94.25 88 GLU A O 1
ATOM 713 N N . GLY A 1 89 ? 0.153 10.947 -4.082 1.00 92.19 89 GLY A N 1
ATOM 714 C CA . GLY A 1 89 ? -0.164 10.443 -2.751 1.00 92.19 89 GLY A CA 1
ATOM 715 C C . GLY A 1 89 ? 1.024 10.411 -1.783 1.00 92.19 89 GLY A C 1
ATOM 716 O O . GLY A 1 89 ? 0.832 10.060 -0.619 1.00 92.19 89 GLY A O 1
ATOM 717 N N . GLY A 1 90 ? 2.237 10.766 -2.218 1.00 93.38 90 GLY A N 1
ATOM 718 C CA . GLY A 1 90 ? 3.438 10.752 -1.380 1.00 93.38 90 GLY A CA 1
ATOM 719 C C . GLY A 1 90 ? 4.050 9.360 -1.209 1.00 93.38 90 GLY A C 1
ATOM 720 O O . GLY A 1 90 ? 4.608 9.063 -0.154 1.00 93.38 90 GLY A O 1
ATOM 721 N N . TYR A 1 91 ? 3.932 8.502 -2.228 1.00 93.44 91 TYR A N 1
ATOM 722 C CA . TYR A 1 91 ? 4.537 7.165 -2.286 1.00 93.44 91 TYR A CA 1
ATOM 723 C C . TYR A 1 91 ? 4.104 6.208 -1.166 1.00 93.44 91 TYR A C 1
ATOM 725 O O . TYR A 1 91 ? 4.885 5.378 -0.686 1.00 93.44 91 TYR A O 1
ATOM 733 N N . LYS A 1 92 ? 2.844 6.317 -0.746 1.00 93.12 92 LYS A N 1
ATOM 734 C CA . LYS A 1 92 ? 2.244 5.476 0.292 1.00 93.12 92 LYS A CA 1
ATOM 735 C C . LYS A 1 92 ? 1.214 4.522 -0.294 1.00 93.12 92 LYS A C 1
ATOM 737 O O . LYS A 1 92 ? 0.430 4.884 -1.167 1.00 93.12 92 LYS A O 1
ATOM 742 N N . ASN A 1 93 ? 1.194 3.306 0.232 1.00 92.44 93 ASN A N 1
ATOM 743 C CA . ASN A 1 93 ? 0.143 2.333 -0.026 1.00 92.44 93 ASN A CA 1
ATOM 744 C C . ASN A 1 93 ? -0.788 2.290 1.182 1.00 92.44 93 ASN A C 1
ATOM 746 O O . ASN A 1 93 ? -0.365 1.935 2.281 1.00 92.44 93 ASN A O 1
ATOM 750 N N . GLU A 1 94 ? -2.056 2.638 0.984 1.00 94.56 94 GLU A N 1
ATOM 751 C CA . GLU A 1 94 ? -3.057 2.684 2.050 1.00 94.56 94 GLU A CA 1
ATOM 752 C C . GLU A 1 94 ? -4.235 1.765 1.731 1.00 94.56 94 GLU A C 1
ATOM 754 O O . GLU A 1 94 ? -4.783 1.775 0.627 1.00 94.56 94 GLU A O 1
ATOM 759 N N . TRP A 1 95 ? -4.653 0.959 2.707 1.00 94.50 95 TRP A N 1
ATOM 760 C CA . TRP A 1 95 ? -5.816 0.088 2.551 1.00 94.50 95 TRP A CA 1
ATOM 761 C C . TRP A 1 95 ? -6.512 -0.192 3.879 1.00 94.50 95 TRP A C 1
ATOM 763 O O . TRP A 1 95 ? -5.925 -0.126 4.953 1.00 94.50 95 TRP A O 1
ATOM 773 N N . VAL A 1 96 ? -7.796 -0.543 3.812 1.00 96.44 96 VAL A N 1
ATOM 774 C CA . VAL A 1 96 ? -8.552 -1.025 4.975 1.00 96.44 96 VAL A CA 1
ATOM 775 C C . VAL A 1 96 ? -8.468 -2.546 4.993 1.00 96.44 96 VAL A C 1
ATOM 777 O O . VAL A 1 96 ? -9.039 -3.200 4.120 1.00 96.44 96 VAL A O 1
ATOM 780 N N . HIS A 1 97 ? -7.764 -3.101 5.977 1.00 95.81 97 HIS A N 1
ATOM 781 C CA . HIS A 1 97 ? -7.622 -4.545 6.157 1.00 95.81 97 HIS A CA 1
ATOM 782 C C . HIS A 1 97 ? -8.915 -5.181 6.678 1.00 95.81 97 HIS A C 1
ATOM 784 O O . HIS A 1 97 ? -9.375 -6.193 6.156 1.00 95.81 97 HIS A O 1
ATOM 790 N N . HIS A 1 98 ? -9.533 -4.563 7.686 1.00 96.19 98 HIS A N 1
ATOM 791 C CA . HIS A 1 98 ? -10.767 -5.056 8.292 1.00 96.19 98 HIS A CA 1
ATOM 792 C C . HIS A 1 98 ? -11.730 -3.909 8.578 1.00 96.19 98 HIS A C 1
ATOM 794 O O . HIS A 1 98 ? -11.313 -2.826 8.978 1.00 96.19 98 HIS A O 1
ATOM 800 N N . LYS A 1 99 ? -13.029 -4.158 8.404 1.00 97.00 99 LYS A N 1
ATOM 801 C CA . LYS A 1 99 ? -14.099 -3.202 8.693 1.00 97.00 99 LYS A CA 1
ATOM 802 C C . LYS A 1 99 ? -15.323 -3.936 9.216 1.00 97.00 99 LYS A C 1
ATOM 804 O O . LYS A 1 99 ? -15.805 -4.855 8.556 1.00 97.00 99 LYS A O 1
ATOM 809 N N . LYS A 1 100 ? -15.861 -3.508 10.359 1.00 97.06 100 LYS A N 1
ATOM 810 C CA . LYS A 1 100 ? -17.012 -4.168 10.994 1.00 97.06 100 LYS A CA 1
ATOM 811 C C . LYS A 1 100 ? -17.929 -3.173 11.690 1.00 97.06 100 LYS A C 1
ATOM 813 O O . LYS A 1 100 ? -17.469 -2.234 12.325 1.00 97.06 100 LYS A O 1
ATOM 818 N N . LEU A 1 101 ? -19.240 -3.379 11.554 1.00 97.00 101 LEU A N 1
ATOM 819 C CA . LEU A 1 101 ? -20.269 -2.610 12.257 1.00 97.00 101 LEU A CA 1
ATOM 820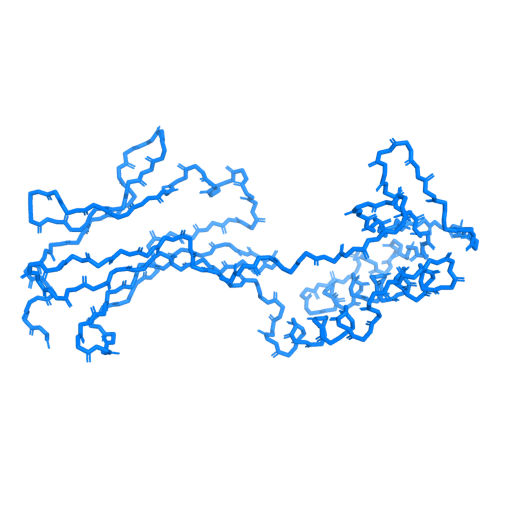 C C . LEU A 1 101 ? -20.802 -3.427 13.436 1.00 97.00 101 LEU A C 1
ATOM 822 O O . LEU A 1 101 ? -21.412 -4.479 13.241 1.00 97.00 101 LEU A O 1
ATOM 826 N N . PHE A 1 102 ? -20.638 -2.902 14.642 1.00 95.88 102 PHE A N 1
ATOM 827 C CA . PHE A 1 102 ? -21.214 -3.432 15.869 1.00 95.88 102 PHE A CA 1
ATOM 828 C C . PHE A 1 102 ? -22.564 -2.754 16.103 1.00 95.88 102 PHE A C 1
ATOM 830 O O . PHE A 1 102 ? -22.672 -1.734 16.783 1.00 95.88 102 PHE A O 1
ATOM 837 N N . ARG A 1 103 ? -23.600 -3.315 15.461 1.00 94.06 103 ARG A N 1
ATOM 838 C CA . ARG A 1 103 ? -24.955 -2.739 15.400 1.00 94.06 103 ARG A CA 1
ATOM 839 C C . ARG A 1 103 ? -25.539 -2.334 16.761 1.00 94.06 103 ARG A C 1
ATOM 841 O O . ARG A 1 103 ? -26.072 -1.230 16.799 1.00 94.06 103 ARG A O 1
ATOM 848 N N . PRO A 1 104 ? -25.414 -3.127 17.849 1.00 93.19 104 PRO A N 1
ATOM 849 C CA . PRO A 1 104 ? -25.987 -2.757 19.148 1.00 93.19 104 PRO A CA 1
ATOM 850 C C . PRO A 1 104 ? -25.495 -1.410 19.691 1.00 93.19 104 PRO A C 1
ATOM 852 O O . PRO A 1 104 ? -26.229 -0.733 20.398 1.00 93.19 104 PRO A O 1
ATOM 855 N N . HIS A 1 105 ? -24.285 -0.991 19.313 1.00 92.31 105 HIS A N 1
ATOM 856 C CA . HIS A 1 105 ? -23.677 0.262 19.773 1.00 92.31 105 HIS A CA 1
ATOM 857 C C . HIS A 1 105 ? -23.639 1.341 18.682 1.00 92.31 105 HIS A C 1
ATOM 859 O O . HIS A 1 105 ? -23.233 2.474 18.932 1.00 92.31 105 HIS A O 1
ATOM 865 N N . GLY A 1 106 ? -24.026 1.001 17.446 1.00 94.81 106 GLY A N 1
ATOM 866 C CA . GLY A 1 106 ? -23.908 1.898 16.294 1.00 94.81 106 GLY A CA 1
ATOM 867 C C . GLY A 1 106 ? -22.462 2.281 15.946 1.00 94.81 106 GLY A C 1
ATOM 868 O O . GLY A 1 106 ? -22.255 3.285 15.264 1.00 94.81 106 GLY A O 1
ATOM 869 N N . ILE A 1 107 ? -21.475 1.502 16.405 1.00 96.75 107 ILE A N 1
ATOM 870 C CA . ILE A 1 107 ? -20.043 1.771 16.215 1.00 96.75 107 ILE A CA 1
ATOM 871 C C . ILE A 1 107 ? -19.509 0.922 15.067 1.00 96.75 107 ILE A C 1
ATOM 873 O O . ILE A 1 107 ? -19.692 -0.296 15.020 1.00 96.75 107 ILE A O 1
ATOM 877 N N . ARG A 1 108 ? -18.814 1.565 14.136 1.00 97.62 108 ARG A N 1
ATOM 878 C CA . ARG A 1 108 ? -18.078 0.917 13.056 1.00 97.62 108 ARG A CA 1
ATOM 879 C C . ARG A 1 108 ? -16.588 1.042 13.325 1.00 97.62 108 ARG A C 1
ATOM 881 O O . ARG A 1 108 ? -16.087 2.158 13.423 1.00 97.62 108 ARG A O 1
ATOM 888 N N . THR A 1 109 ? -15.895 -0.086 13.370 1.00 97.94 109 THR A N 1
ATOM 889 C CA . THR A 1 109 ? -14.442 -0.142 13.523 1.00 97.94 109 THR A CA 1
ATOM 890 C C . THR A 1 109 ? -13.764 -0.443 12.191 1.00 97.94 109 THR A C 1
ATOM 892 O O . THR A 1 109 ? -14.320 -1.139 11.332 1.00 97.94 109 THR A O 1
ATOM 895 N N . GLU A 1 110 ? -12.554 0.076 12.025 1.00 98.19 110 GLU A N 1
ATOM 896 C CA . GLU A 1 110 ? -11.682 -0.149 10.878 1.00 98.19 110 GLU A CA 1
ATOM 897 C C . GLU A 1 110 ? -10.248 -0.412 11.349 1.00 98.19 110 GLU A C 1
ATOM 899 O O . GLU A 1 110 ? -9.758 0.240 12.270 1.00 98.19 110 GLU A O 1
ATOM 904 N N . LEU A 1 111 ? -9.581 -1.361 10.692 1.00 98.00 111 LEU A N 1
ATOM 905 C CA . LEU A 1 111 ? -8.133 -1.542 10.741 1.00 98.00 111 LEU A CA 1
ATOM 906 C C . LEU A 1 111 ? -7.558 -1.005 9.434 1.00 98.00 111 LEU A C 1
ATOM 908 O O . LEU A 1 111 ? -7.780 -1.592 8.371 1.00 98.00 111 LEU A O 1
ATOM 912 N N . ARG A 1 112 ? -6.878 0.135 9.514 1.00 98.06 112 ARG A N 1
ATOM 913 C CA . ARG A 1 112 ? -6.307 0.857 8.376 1.00 98.06 112 ARG A CA 1
ATOM 914 C C . ARG A 1 112 ? -4.807 0.612 8.340 1.00 98.06 112 ARG A C 1
ATOM 916 O O . ARG A 1 112 ? -4.130 0.805 9.342 1.00 98.06 112 ARG A O 1
ATOM 923 N N . CYS A 1 113 ? -4.307 0.185 7.197 1.00 97.50 113 CYS A N 1
ATOM 924 C CA . CYS A 1 113 ? -2.899 -0.060 6.950 1.00 97.50 113 CYS A CA 1
ATOM 925 C C . CYS A 1 113 ? -2.321 1.075 6.106 1.00 97.50 113 CYS A C 1
ATOM 927 O O . CYS A 1 113 ? -2.970 1.532 5.163 1.00 97.50 113 CYS A O 1
ATOM 929 N N . CYS A 1 114 ? -1.101 1.487 6.432 1.00 97.25 114 CYS A N 1
ATOM 930 C CA . CYS A 1 114 ? -0.293 2.413 5.650 1.00 97.25 114 CYS A CA 1
ATOM 931 C C . CYS A 1 114 ? 1.113 1.817 5.516 1.00 97.25 114 CYS A C 1
ATOM 933 O O . CYS A 1 114 ? 1.729 1.466 6.520 1.00 97.25 114 CYS A O 1
ATOM 935 N N . LEU A 1 115 ? 1.601 1.671 4.289 1.00 95.56 115 LEU A N 1
ATOM 936 C CA . LEU A 1 115 ? 2.926 1.145 3.977 1.00 95.56 115 LEU A CA 1
ATOM 937 C C . LEU A 1 115 ? 3.694 2.176 3.152 1.00 95.56 115 LEU A C 1
ATOM 939 O O . LEU A 1 115 ? 3.230 2.605 2.093 1.00 95.56 115 LEU A O 1
ATOM 943 N N . THR A 1 116 ? 4.880 2.534 3.621 1.00 93.25 116 THR A N 1
ATOM 944 C CA . THR A 1 116 ? 5.853 3.365 2.906 1.00 93.25 116 THR A CA 1
ATOM 945 C C . THR A 1 116 ? 7.121 2.545 2.647 1.00 93.25 116 THR A C 1
ATOM 947 O O . THR A 1 116 ? 7.202 1.375 3.015 1.00 93.25 116 THR A O 1
ATOM 950 N N . MET A 1 117 ? 8.146 3.143 2.036 1.00 88.56 117 MET A N 1
ATOM 951 C CA . MET A 1 117 ? 9.453 2.481 1.905 1.00 88.56 117 MET A CA 1
ATOM 952 C C . MET A 1 117 ? 10.218 2.332 3.226 1.00 88.56 117 MET A C 1
ATOM 954 O O . MET A 1 117 ? 11.207 1.602 3.262 1.00 88.56 117 MET A O 1
ATOM 958 N N . SER A 1 118 ? 9.803 3.012 4.297 1.00 91.12 118 SER A N 1
ATOM 959 C CA . SER A 1 118 ? 10.513 3.006 5.581 1.00 91.12 118 SER A CA 1
ATOM 960 C C . SER A 1 118 ? 9.761 2.294 6.696 1.00 91.12 118 SER A C 1
ATOM 962 O O . SER A 1 118 ? 10.394 1.840 7.647 1.00 91.12 118 SER A O 1
ATOM 964 N N . GLU A 1 119 ? 8.437 2.189 6.599 1.00 95.44 119 GLU A N 1
ATOM 965 C CA . GLU A 1 119 ? 7.607 1.684 7.689 1.00 95.44 119 GLU A CA 1
ATOM 966 C C . GLU A 1 119 ? 6.276 1.102 7.212 1.00 95.44 119 GLU A C 1
ATOM 968 O O . GLU A 1 119 ? 5.742 1.435 6.151 1.00 95.44 119 GLU A O 1
ATOM 973 N N . PHE A 1 120 ? 5.716 0.259 8.067 1.00 97.88 120 PHE A N 1
ATOM 974 C CA . PHE A 1 120 ? 4.328 -0.157 8.051 1.00 97.88 120 PHE A CA 1
ATOM 975 C C . PHE A 1 120 ? 3.642 0.345 9.325 1.00 97.88 120 PHE A C 1
ATOM 977 O O . PHE A 1 120 ? 4.163 0.138 10.422 1.00 97.88 120 PHE A O 1
ATOM 984 N N . ARG A 1 121 ? 2.449 0.931 9.190 1.00 98.12 121 ARG A N 1
ATOM 985 C CA . ARG A 1 121 ? 1.590 1.370 10.298 1.00 98.12 121 ARG A CA 1
ATOM 986 C C . ARG A 1 121 ? 0.205 0.740 10.215 1.00 98.12 121 ARG A C 1
ATOM 988 O O . ARG A 1 121 ? -0.408 0.687 9.146 1.00 98.12 121 ARG A O 1
ATOM 995 N N . LEU A 1 122 ? -0.306 0.315 11.369 1.00 98.19 122 LEU A N 1
ATOM 996 C CA . LEU A 1 122 ? -1.679 -0.138 11.566 1.00 98.19 122 LEU A CA 1
ATOM 997 C C . LEU A 1 122 ? -2.409 0.821 12.506 1.00 98.19 122 LEU A C 1
ATOM 999 O O . LEU A 1 122 ? -2.056 0.962 13.678 1.00 98.19 122 LEU A O 1
ATOM 1003 N N . THR A 1 123 ? -3.485 1.410 12.007 1.00 98.50 123 THR A N 1
ATOM 1004 C CA . THR A 1 123 ? -4.347 2.323 12.753 1.00 98.50 123 THR A CA 1
ATOM 1005 C C . THR A 1 123 ? -5.686 1.658 13.037 1.00 98.50 123 THR A C 1
ATOM 1007 O O . THR A 1 123 ? -6.365 1.184 12.122 1.00 98.50 123 THR A O 1
ATOM 1010 N N . PHE A 1 124 ? -6.085 1.648 14.307 1.00 98.38 124 PHE A N 1
ATOM 1011 C CA . PHE A 1 124 ? -7.455 1.347 14.703 1.00 98.38 124 PHE A CA 1
ATOM 1012 C C . PHE A 1 124 ? -8.265 2.641 14.680 1.00 98.38 124 PHE A C 1
ATOM 1014 O O . PHE A 1 124 ? -7.884 3.625 15.314 1.00 98.38 124 PHE A O 1
ATOM 1021 N N . ALA A 1 125 ? -9.391 2.628 13.974 1.00 98.06 125 ALA A N 1
ATOM 1022 C CA . ALA A 1 125 ? -10.330 3.739 13.948 1.00 98.06 125 ALA A CA 1
ATOM 1023 C C . ALA A 1 125 ? -11.739 3.258 14.304 1.00 98.06 125 ALA A C 1
ATOM 1025 O O . ALA A 1 125 ? -12.196 2.229 13.800 1.00 98.06 125 ALA A O 1
ATOM 1026 N N . ALA A 1 126 ? -12.447 4.020 15.134 1.00 97.69 126 ALA A N 1
ATOM 1027 C CA . ALA A 1 126 ? -13.859 3.825 15.431 1.00 97.69 126 ALA A CA 1
ATOM 1028 C C . ALA A 1 126 ? -14.666 5.036 14.958 1.00 97.69 126 ALA A C 1
ATOM 1030 O O . ALA A 1 126 ? -14.278 6.191 15.131 1.00 97.69 126 ALA A O 1
ATOM 1031 N N . THR A 1 127 ? -15.815 4.760 14.350 1.00 96.94 127 THR A N 1
ATOM 1032 C CA . THR A 1 127 ? -16.739 5.763 13.821 1.00 96.94 127 THR A CA 1
ATOM 1033 C C . THR A 1 127 ? -18.150 5.515 14.331 1.00 96.94 127 THR A C 1
ATOM 1035 O O . THR A 1 127 ? -18.585 4.366 14.439 1.00 96.94 127 THR A O 1
ATOM 1038 N N . LYS A 1 128 ? -18.892 6.586 14.603 1.00 95.12 128 LYS A N 1
ATOM 1039 C CA . LYS A 1 128 ? -20.283 6.546 15.072 1.00 95.12 128 LYS A CA 1
ATOM 1040 C C . LYS A 1 128 ? -21.039 7.711 14.447 1.00 95.12 128 LYS A C 1
ATOM 1042 O O . LYS A 1 128 ? -20.507 8.808 14.323 1.00 95.12 128 LYS A O 1
ATOM 1047 N N . LYS A 1 129 ? -22.258 7.451 13.959 1.00 91.62 129 LYS A N 1
ATOM 1048 C CA . LYS A 1 129 ? -23.083 8.437 13.222 1.00 91.62 129 LYS A CA 1
ATOM 1049 C C . LYS A 1 129 ? -22.343 9.152 12.066 1.00 91.62 129 LYS A C 1
ATOM 1051 O O . LYS A 1 129 ? -22.671 10.277 11.720 1.00 91.62 129 LYS A O 1
ATOM 1056 N N . GLY A 1 130 ? -21.354 8.490 11.459 1.00 88.00 130 GLY A N 1
ATOM 1057 C CA . GLY A 1 130 ? -20.561 9.027 10.346 1.00 88.00 130 GLY A CA 1
ATOM 1058 C C . GLY A 1 130 ? -19.303 9.808 10.745 1.00 88.00 130 GLY A C 1
ATOM 1059 O O . GLY A 1 130 ? -18.457 10.014 9.881 1.00 88.00 130 GLY A O 1
ATOM 1060 N N . GLY A 1 131 ? -19.132 10.175 12.019 1.00 93.56 131 GLY A N 1
ATOM 1061 C CA . GLY A 1 131 ? -17.920 10.827 12.528 1.00 93.56 131 GLY A CA 1
ATOM 1062 C C . GLY A 1 131 ? -16.903 9.827 13.077 1.00 93.56 131 GLY A C 1
ATOM 1063 O O . GLY A 1 131 ? -17.287 8.757 13.555 1.00 93.56 131 GLY A O 1
ATOM 1064 N N . VAL A 1 132 ? -15.612 10.164 13.007 1.00 95.25 132 VAL A N 1
ATOM 1065 C CA . VAL A 1 132 ? -14.544 9.441 13.718 1.00 95.25 132 VAL A CA 1
ATOM 1066 C C . VAL A 1 132 ? -14.608 9.842 15.188 1.00 95.25 132 VAL A C 1
ATOM 1068 O O . VAL A 1 132 ? -14.484 11.020 15.500 1.00 95.25 132 VAL A O 1
ATOM 1071 N N . ILE A 1 133 ? -14.829 8.865 16.066 1.00 96.62 133 ILE A N 1
ATOM 1072 C CA . ILE A 1 133 ? -14.874 9.064 17.525 1.00 96.62 133 ILE A CA 1
ATOM 1073 C C . ILE A 1 133 ? -13.573 8.630 18.204 1.00 96.62 133 ILE A C 1
ATOM 1075 O O . ILE A 1 133 ? -13.294 9.036 19.323 1.00 96.62 133 ILE A O 1
ATOM 1079 N N . TYR A 1 134 ? -12.763 7.817 17.523 1.00 97.25 134 TYR A N 1
ATOM 1080 C CA . TYR A 1 134 ? -11.458 7.390 18.010 1.00 97.25 134 TYR A CA 1
ATOM 1081 C C . TYR A 1 134 ? -10.560 6.995 16.848 1.00 97.25 134 TYR A C 1
ATOM 1083 O O . TYR A 1 134 ? -11.006 6.322 15.916 1.00 97.25 134 TYR A O 1
ATOM 1091 N N . GLU A 1 135 ? -9.286 7.360 16.930 1.00 97.50 135 GLU A N 1
ATOM 1092 C CA . GLU A 1 135 ? -8.257 6.928 15.993 1.00 97.50 135 GLU A CA 1
ATOM 1093 C C . GLU A 1 135 ? -6.907 6.843 16.705 1.00 97.50 135 GLU A C 1
ATOM 1095 O O . GLU A 1 135 ? -6.502 7.772 17.402 1.00 97.50 135 GLU A O 1
ATOM 1100 N N . LYS A 1 136 ? -6.207 5.716 16.545 1.00 97.88 136 LYS A N 1
ATOM 1101 C CA . LYS A 1 136 ? -4.879 5.513 17.131 1.00 97.88 136 LYS A CA 1
ATOM 1102 C C . LYS A 1 136 ? -4.030 4.586 16.267 1.00 97.88 136 LYS A C 1
ATOM 1104 O O . LYS A 1 136 ? -4.504 3.532 15.843 1.00 97.88 136 LYS A O 1
ATOM 1109 N N . CYS A 1 137 ? -2.764 4.950 16.057 1.00 97.94 137 CYS A N 1
ATOM 1110 C CA . CYS A 1 137 ? -1.750 4.017 15.562 1.00 97.94 137 CYS A CA 1
ATOM 1111 C C . CYS A 1 137 ? -1.464 2.989 16.665 1.00 97.94 137 CYS A C 1
ATOM 1113 O O . CYS A 1 137 ? -1.008 3.350 17.751 1.00 97.94 137 CYS A O 1
ATOM 1115 N N . ILE A 1 138 ? -1.800 1.726 16.412 1.00 97.31 138 ILE A N 1
ATOM 1116 C CA . ILE A 1 138 ? -1.715 0.640 17.398 1.00 97.31 138 ILE A CA 1
ATOM 1117 C C . ILE A 1 138 ? -0.535 -0.297 17.146 1.00 97.31 138 ILE A C 1
ATOM 1119 O O . ILE A 1 138 ? -0.219 -1.114 18.006 1.00 97.31 138 ILE A O 1
ATOM 1123 N N . PHE A 1 139 ? 0.109 -0.197 15.982 1.00 96.56 139 PHE A N 1
ATOM 1124 C CA . PHE A 1 139 ? 1.288 -0.985 15.649 1.00 96.56 139 PHE A CA 1
ATOM 1125 C C . PHE A 1 139 ? 2.093 -0.330 14.528 1.00 96.56 139 PHE A C 1
ATOM 1127 O O . PHE A 1 139 ? 1.524 0.146 13.545 1.00 96.56 139 PHE A O 1
ATOM 1134 N N . GLU A 1 140 ? 3.414 -0.353 14.672 1.00 97.50 140 GLU A N 1
ATOM 1135 C CA . GLU A 1 140 ? 4.372 0.195 13.718 1.00 97.50 140 GLU A CA 1
ATOM 1136 C C . GLU A 1 140 ? 5.583 -0.737 13.621 1.00 97.50 140 GLU A C 1
ATOM 1138 O O . GLU A 1 140 ? 6.061 -1.263 14.630 1.00 97.50 140 GLU A O 1
ATOM 1143 N N . THR A 1 141 ? 6.054 -0.998 12.404 1.00 96.75 141 THR A N 1
ATOM 1144 C CA . THR A 1 141 ? 7.228 -1.845 12.167 1.00 96.75 141 THR A CA 1
ATOM 1145 C C . THR A 1 141 ? 7.867 -1.550 10.810 1.00 96.75 141 THR A C 1
ATOM 1147 O O . THR A 1 141 ? 7.444 -0.648 10.091 1.00 96.75 141 THR A O 1
ATOM 1150 N N . LYS A 1 142 ? 8.907 -2.307 10.447 1.00 95.50 142 LYS A N 1
ATOM 1151 C CA . LYS A 1 142 ? 9.542 -2.233 9.126 1.00 95.50 142 LYS A CA 1
ATOM 1152 C C . LYS A 1 142 ? 8.542 -2.589 8.010 1.00 95.50 142 LYS A C 1
ATOM 1154 O O . LYS A 1 142 ? 7.612 -3.356 8.258 1.00 95.50 142 LYS A O 1
ATOM 1159 N N . PRO A 1 143 ? 8.739 -2.097 6.777 1.00 93.56 143 PRO A N 1
ATOM 1160 C CA . PRO A 1 143 ? 7.825 -2.302 5.656 1.00 93.56 143 PRO A CA 1
ATOM 1161 C C . PRO A 1 143 ? 8.018 -3.691 5.024 1.00 93.56 143 PRO A C 1
ATOM 1163 O O . PRO A 1 143 ? 8.226 -3.827 3.824 1.00 93.56 143 PRO A O 1
ATOM 1166 N N . ASP A 1 144 ? 7.991 -4.728 5.856 1.00 93.06 144 ASP A N 1
ATOM 1167 C CA . ASP A 1 144 ? 8.173 -6.123 5.475 1.00 93.06 144 ASP A CA 1
ATOM 1168 C C . ASP A 1 144 ? 6.938 -6.913 5.912 1.00 93.06 144 ASP A C 1
ATOM 1170 O O . ASP A 1 144 ? 6.585 -6.954 7.094 1.00 93.06 144 ASP A O 1
ATOM 1174 N N . GLU A 1 145 ? 6.271 -7.539 4.946 1.00 89.56 145 GLU A N 1
ATOM 1175 C CA . GLU A 1 145 ? 5.047 -8.304 5.168 1.00 89.56 145 GLU A CA 1
ATOM 1176 C C . GLU A 1 145 ? 5.247 -9.450 6.170 1.00 89.56 145 GLU A C 1
ATOM 1178 O O . GLU A 1 145 ? 4.349 -9.737 6.967 1.00 89.56 145 GLU A O 1
ATOM 1183 N N . ILE A 1 146 ? 6.449 -10.033 6.235 1.00 90.44 146 ILE A N 1
ATOM 1184 C CA . ILE A 1 146 ? 6.798 -11.063 7.222 1.00 90.44 146 ILE A CA 1
ATOM 1185 C C . ILE A 1 146 ? 6.695 -10.496 8.647 1.00 90.44 146 ILE A C 1
ATOM 1187 O O . ILE A 1 146 ? 6.256 -11.194 9.568 1.00 90.44 146 ILE A O 1
ATOM 1191 N N . CYS A 1 147 ? 7.040 -9.218 8.840 1.00 89.00 147 CYS A N 1
ATOM 1192 C CA . CYS A 1 147 ? 6.996 -8.561 10.144 1.00 89.00 147 CYS A CA 1
ATOM 1193 C C . CYS A 1 147 ? 5.567 -8.284 10.632 1.00 89.00 147 CYS A C 1
ATOM 1195 O O . CYS A 1 147 ? 5.327 -8.370 11.840 1.00 89.00 147 CYS A O 1
ATOM 1197 N N . PHE A 1 148 ? 4.621 -7.963 9.738 1.00 91.12 148 PHE A N 1
ATOM 1198 C CA . PHE A 1 148 ? 3.302 -7.460 10.146 1.00 91.12 148 PHE A CA 1
ATOM 1199 C C . PHE A 1 148 ? 2.107 -8.363 9.809 1.00 91.12 148 PHE A C 1
ATOM 1201 O O . PHE A 1 148 ? 1.128 -8.336 10.553 1.00 91.12 148 PHE A O 1
ATOM 1208 N N . ALA A 1 149 ? 2.144 -9.185 8.754 1.00 89.38 149 ALA A N 1
ATOM 1209 C CA . ALA A 1 149 ? 0.935 -9.830 8.215 1.00 89.38 149 ALA A CA 1
ATOM 1210 C C . ALA A 1 149 ? 0.214 -10.772 9.194 1.00 89.38 149 ALA A C 1
ATOM 1212 O O . ALA A 1 149 ? -0.998 -10.950 9.117 1.00 89.38 149 ALA A O 1
ATOM 1213 N N . HIS A 1 150 ? 0.943 -11.367 10.139 1.00 89.88 150 HIS A N 1
ATOM 1214 C CA . HIS A 1 150 ? 0.392 -12.292 11.132 1.00 89.88 150 HIS A CA 1
ATOM 1215 C C . HIS A 1 150 ? -0.064 -11.605 12.435 1.00 89.88 150 HIS A C 1
ATOM 1217 O O . HIS A 1 150 ? -0.685 -12.253 13.284 1.00 89.88 150 HIS A O 1
ATOM 1223 N N . LYS A 1 151 ? 0.253 -10.313 12.618 1.00 91.69 151 LYS A N 1
ATOM 1224 C CA . LYS A 1 151 ? 0.071 -9.576 13.883 1.00 91.69 151 LYS A CA 1
ATOM 1225 C C . LYS A 1 151 ? -1.359 -9.102 14.128 1.00 91.69 151 LYS A C 1
ATOM 1227 O O . LYS A 1 151 ? -1.697 -8.758 15.253 1.00 91.69 151 LYS A O 1
ATOM 1232 N N . PHE A 1 152 ? -2.203 -9.085 13.105 1.00 93.88 152 PHE A N 1
ATOM 1233 C CA . PHE A 1 152 ? -3.589 -8.635 13.195 1.00 93.88 152 PHE A CA 1
ATOM 1234 C C . PHE A 1 152 ? -4.440 -9.365 12.156 1.00 93.88 152 PHE A C 1
ATOM 1236 O O . PHE A 1 152 ? -3.939 -9.811 11.128 1.00 93.88 152 PHE A O 1
ATOM 1243 N N . LYS A 1 153 ? -5.735 -9.507 12.438 1.00 94.25 153 LYS A N 1
ATOM 1244 C CA . LYS A 1 153 ? -6.689 -10.185 11.551 1.00 94.25 153 LYS A CA 1
ATOM 1245 C C . LYS A 1 153 ? -8.047 -9.497 11.532 1.00 94.25 153 LYS A C 1
ATOM 1247 O O . LYS A 1 153 ? -8.591 -9.185 10.477 1.00 94.25 153 LYS A O 1
ATOM 1252 N N . GLU A 1 154 ? -8.636 -9.283 12.702 1.00 95.56 154 GLU A N 1
ATOM 1253 C CA . GLU A 1 154 ? -9.973 -8.701 12.809 1.00 95.56 154 GLU A CA 1
ATOM 1254 C C . GLU A 1 154 ? -10.185 -7.978 14.138 1.00 95.56 154 GLU A C 1
ATOM 1256 O O . GLU A 1 154 ? -9.370 -8.077 15.056 1.00 95.56 154 GLU A O 1
ATOM 1261 N N . VAL A 1 155 ? -11.312 -7.269 14.231 1.00 97.12 155 VAL A N 1
ATOM 1262 C CA . VAL A 1 155 ? -11.782 -6.651 15.472 1.00 97.12 155 VAL A CA 1
ATOM 1263 C C . VAL A 1 155 ? -12.949 -7.461 16.034 1.00 97.12 155 VAL A C 1
ATOM 1265 O O . VAL A 1 155 ? -13.934 -7.744 15.338 1.00 97.12 155 VAL A O 1
ATOM 1268 N N . LYS A 1 156 ? -12.871 -7.797 17.321 1.00 96.31 156 LYS A N 1
ATOM 1269 C CA . LYS A 1 156 ? -13.958 -8.415 18.091 1.00 96.31 156 LYS A CA 1
ATOM 1270 C C . LYS A 1 156 ? -14.380 -7.504 19.237 1.00 96.31 156 LYS A C 1
ATOM 1272 O O . LYS A 1 156 ? -13.608 -6.654 19.651 1.00 96.31 156 LYS A O 1
ATOM 1277 N N . LEU A 1 157 ? -15.608 -7.684 19.712 1.00 96.12 157 LEU A N 1
ATOM 1278 C CA . LEU A 1 157 ? -16.069 -7.121 20.977 1.00 96.12 157 LEU A CA 1
ATOM 1279 C C . LEU A 1 157 ? -16.111 -8.289 21.965 1.00 96.12 157 LEU A C 1
ATOM 1281 O O . LEU A 1 157 ? -16.890 -9.217 21.745 1.00 96.12 157 LEU A O 1
ATOM 1285 N N . LEU A 1 158 ? -15.214 -8.289 22.948 1.00 94.75 158 LEU A N 1
ATOM 1286 C CA . LEU A 1 158 ? -15.050 -9.339 23.957 1.00 94.75 158 LEU A CA 1
ATOM 1287 C C . LEU A 1 158 ? -15.053 -8.666 25.325 1.00 94.75 158 LEU A C 1
ATOM 1289 O O . LEU A 1 158 ? -14.280 -7.732 25.508 1.00 94.75 158 LEU A O 1
ATOM 1293 N N . ASP A 1 159 ? -15.919 -9.104 26.240 1.00 93.31 159 ASP A N 1
ATOM 1294 C CA . ASP A 1 159 ? -16.014 -8.562 27.605 1.00 93.31 159 ASP A CA 1
ATOM 1295 C C . ASP A 1 159 ? -15.997 -7.020 27.633 1.00 93.31 159 ASP A C 1
ATOM 1297 O O . ASP A 1 159 ? -15.150 -6.398 28.268 1.00 93.31 159 ASP A O 1
ATOM 1301 N N . ASP A 1 160 ? -16.877 -6.403 26.834 1.00 94.62 160 ASP A N 1
ATOM 1302 C CA . ASP A 1 160 ? -16.996 -4.947 26.649 1.00 94.62 160 ASP A CA 1
ATOM 1303 C C . ASP A 1 160 ? -15.728 -4.226 26.161 1.00 94.62 160 ASP A C 1
ATOM 1305 O O . ASP A 1 160 ? -15.592 -3.013 26.303 1.00 94.62 160 ASP A O 1
ATOM 1309 N N . ASN A 1 161 ? -14.812 -4.942 25.511 1.00 96.81 161 ASN A N 1
ATOM 1310 C CA . ASN A 1 161 ? -13.613 -4.386 24.896 1.00 96.81 161 ASN A CA 1
ATOM 1311 C C . ASN A 1 161 ? -13.566 -4.661 23.392 1.00 96.81 161 ASN A C 1
ATOM 1313 O O . ASN A 1 161 ? -13.775 -5.787 22.933 1.00 96.81 161 ASN A O 1
ATOM 1317 N N . PHE A 1 162 ? -13.233 -3.641 22.605 1.00 97.06 162 PHE A N 1
ATOM 1318 C CA . PHE A 1 162 ? -12.812 -3.821 21.223 1.00 97.06 162 PHE A CA 1
ATOM 1319 C C . PHE A 1 162 ? -11.390 -4.366 21.191 1.00 97.06 162 PHE A C 1
ATOM 1321 O O . PHE A 1 162 ? -10.437 -3.662 21.513 1.00 97.06 162 PHE A O 1
ATOM 1328 N N . VAL A 1 163 ? -11.256 -5.616 20.763 1.00 97.12 163 VAL A N 1
ATOM 1329 C CA . VAL A 1 163 ? -10.001 -6.362 20.750 1.00 97.12 163 VAL A CA 1
ATOM 1330 C C . VAL A 1 163 ? -9.558 -6.611 19.312 1.00 97.12 163 VAL A C 1
ATOM 1332 O O . VAL A 1 163 ? -10.305 -7.180 18.508 1.00 97.12 163 VAL A O 1
ATOM 1335 N N . VAL A 1 164 ? -8.329 -6.208 18.987 1.00 97.00 164 VAL A N 1
ATOM 1336 C CA . VAL A 1 164 ? -7.667 -6.532 17.717 1.00 97.00 164 VAL A CA 1
ATOM 1337 C C . VAL A 1 164 ? -6.942 -7.856 17.885 1.00 97.00 164 VAL A C 1
ATOM 1339 O O . VAL A 1 164 ? -5.907 -7.933 18.546 1.00 97.00 164 VAL A O 1
ATOM 1342 N N . VAL A 1 165 ? -7.501 -8.909 17.297 1.00 94.69 165 VAL A N 1
ATOM 1343 C CA . VAL A 1 165 ? -6.947 -10.263 17.412 1.00 94.69 165 VAL A CA 1
ATOM 1344 C C . VAL A 1 165 ? -5.914 -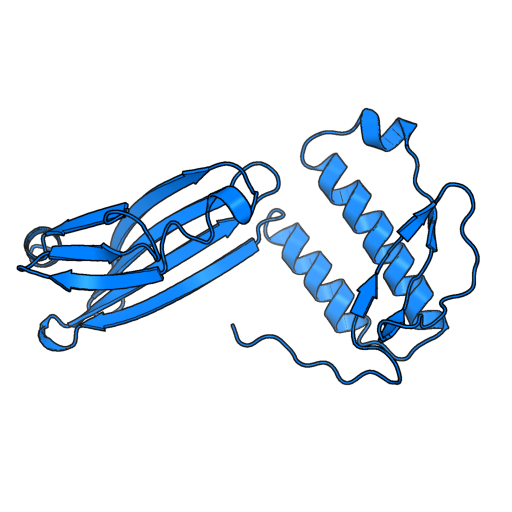10.523 16.319 1.00 94.69 165 VAL A C 1
ATOM 1346 O O . VAL A 1 165 ? -6.088 -10.097 15.173 1.00 94.69 165 VAL A O 1
ATOM 1349 N N . ALA A 1 166 ? -4.854 -11.248 16.671 1.00 89.81 166 ALA A N 1
ATOM 1350 C CA . ALA A 1 166 ? -3.848 -11.752 15.743 1.00 89.81 166 ALA A CA 1
ATOM 1351 C C . ALA A 1 166 ? -4.223 -13.151 15.220 1.00 89.81 166 ALA A C 1
ATOM 1353 O O . ALA A 1 166 ? -5.149 -13.794 15.717 1.00 89.81 166 ALA A O 1
ATOM 1354 N N . ALA A 1 167 ? -3.509 -13.634 14.200 1.00 79.44 167 ALA A N 1
ATOM 1355 C CA . ALA A 1 167 ? -3.734 -14.981 13.673 1.00 79.44 167 ALA A CA 1
ATOM 1356 C C . ALA A 1 167 ? -3.163 -16.081 14.589 1.00 79.44 167 ALA A C 1
ATOM 1358 O O . ALA A 1 167 ? -3.769 -17.144 14.705 1.00 79.44 167 ALA A O 1
ATOM 1359 N N . PHE A 1 168 ? -2.021 -15.818 15.235 1.00 77.62 168 PHE A N 1
ATOM 1360 C CA . PHE A 1 168 ? -1.242 -16.814 15.989 1.00 77.62 168 PHE A CA 1
ATOM 1361 C C . PHE A 1 168 ? -0.596 -16.250 17.264 1.00 77.62 168 PHE A C 1
ATOM 1363 O O . PHE A 1 168 ? 0.407 -16.779 17.734 1.00 77.62 168 PHE A O 1
ATOM 1370 N N . ALA A 1 169 ? -1.104 -15.136 17.785 1.00 75.75 169 ALA A N 1
ATOM 1371 C CA . ALA A 1 169 ? -0.504 -14.439 18.918 1.00 75.75 169 ALA A CA 1
ATOM 1372 C C . ALA A 1 169 ? -1.579 -13.847 19.831 1.00 75.75 169 ALA A C 1
ATOM 1374 O O . ALA A 1 169 ? -2.766 -13.835 19.483 1.00 75.75 169 ALA A O 1
ATOM 1375 N N . ASP A 1 170 ? -1.128 -13.330 20.971 1.00 87.31 170 ASP A N 1
ATOM 1376 C CA . ASP A 1 170 ? -1.954 -12.529 21.862 1.00 87.31 170 ASP A CA 1
ATOM 1377 C C . ASP A 1 170 ? -2.563 -11.326 21.124 1.00 87.31 170 ASP A C 1
ATOM 1379 O O . ASP A 1 170 ? -2.029 -10.870 20.102 1.00 87.31 170 ASP A O 1
ATOM 1383 N N . PRO A 1 171 ? -3.697 -10.800 21.616 1.00 90.00 171 PRO A N 1
ATOM 1384 C CA . PRO A 1 171 ? -4.293 -9.605 21.054 1.00 90.00 171 PRO A CA 1
ATOM 1385 C C . PRO A 1 171 ? -3.309 -8.437 20.992 1.00 90.00 171 PRO A C 1
ATOM 1387 O O . PRO A 1 171 ? -2.614 -8.129 21.956 1.00 90.00 171 PRO A O 1
ATOM 1390 N N . LEU A 1 172 ? -3.297 -7.757 19.850 1.00 93.06 172 LEU A N 1
ATOM 1391 C CA . LEU A 1 172 ? -2.392 -6.642 19.587 1.00 93.06 172 LEU A CA 1
ATOM 1392 C C . LEU A 1 172 ? -2.819 -5.367 20.324 1.00 93.06 172 LEU A C 1
ATOM 1394 O O . LEU A 1 172 ? -1.992 -4.533 20.680 1.00 93.06 172 LEU A O 1
ATOM 1398 N N . PHE A 1 173 ? -4.127 -5.190 20.498 1.00 96.19 173 PHE A N 1
ATOM 1399 C CA . PHE A 1 173 ? -4.718 -3.976 21.040 1.00 96.19 173 PHE A CA 1
ATOM 1400 C C . PHE A 1 173 ? -6.076 -4.277 21.675 1.00 96.19 173 PHE A C 1
ATOM 1402 O O . PHE A 1 173 ? -6.818 -5.128 21.177 1.00 96.19 173 PHE A O 1
ATOM 1409 N N . SER A 1 174 ? -6.405 -3.548 22.742 1.00 96.50 174 SER A N 1
ATOM 1410 C CA . SER A 1 174 ? -7.704 -3.580 23.412 1.00 96.50 174 SER A CA 1
ATOM 1411 C C . SER A 1 174 ? -8.137 -2.161 23.772 1.00 96.50 174 SER A C 1
ATOM 1413 O O . SER A 1 174 ? -7.315 -1.371 24.237 1.00 96.50 174 SER A O 1
ATOM 1415 N N . LEU A 1 175 ? -9.415 -1.850 23.566 1.00 96.75 175 LEU A N 1
ATOM 1416 C CA . LEU A 1 175 ? -10.031 -0.570 23.911 1.00 96.75 175 LEU A CA 1
ATOM 1417 C C . LEU A 1 175 ? -11.402 -0.809 24.555 1.00 96.75 175 LEU A C 1
ATOM 1419 O O . LEU A 1 175 ? -12.268 -1.383 23.886 1.00 96.75 175 LEU A O 1
ATOM 1423 N N . PRO A 1 176 ? -11.631 -0.360 25.799 1.00 96.75 176 PRO A N 1
ATOM 1424 C CA . PRO A 1 176 ? -12.944 -0.433 26.424 1.00 96.75 176 PRO A CA 1
ATOM 1425 C C . PRO A 1 176 ? -14.019 0.242 25.571 1.00 96.75 176 PRO A C 1
ATOM 1427 O O . PRO A 1 176 ? -13.830 1.330 25.032 1.00 96.75 176 PRO A O 1
ATOM 1430 N N . LEU A 1 177 ? -15.183 -0.394 25.458 1.00 94.56 177 LEU A N 1
ATOM 1431 C CA . LEU A 1 177 ? -16.345 0.176 24.781 1.00 94.56 177 LEU A CA 1
ATOM 1432 C C . LEU A 1 177 ? -16.804 1.473 25.463 1.00 94.56 177 LEU A C 1
ATOM 1434 O O . LEU A 1 177 ? -17.244 2.388 24.771 1.00 94.56 177 LEU A O 1
ATOM 1438 N N . ALA A 1 178 ? -16.689 1.553 26.791 1.00 94.12 178 ALA A N 1
ATOM 1439 C CA . ALA A 1 178 ? -17.047 2.736 27.574 1.00 94.12 178 ALA A CA 1
ATOM 1440 C C . ALA A 1 178 ? -16.327 4.001 27.074 1.00 94.12 178 ALA A C 1
ATOM 1442 O O . ALA A 1 178 ? -16.979 5.021 26.859 1.00 94.12 178 ALA A O 1
ATOM 1443 N N . ASP A 1 179 ? -15.038 3.888 26.731 1.00 92.44 179 ASP A N 1
ATOM 1444 C CA . ASP A 1 179 ? -14.214 4.986 26.202 1.00 92.44 179 ASP A CA 1
ATOM 1445 C C . ASP A 1 179 ? -14.746 5.557 24.868 1.00 92.44 179 ASP A C 1
ATOM 1447 O O . ASP A 1 179 ? -14.336 6.634 24.440 1.00 92.44 179 ASP A O 1
ATOM 1451 N N . LEU A 1 180 ? -15.660 4.844 24.195 1.00 89.31 180 LEU A N 1
ATOM 1452 C CA . LEU A 1 180 ? -16.294 5.231 22.928 1.00 89.31 180 LEU A CA 1
ATOM 1453 C C . LEU A 1 180 ? -17.778 5.612 23.060 1.00 89.31 180 LEU A C 1
ATOM 1455 O O . LEU A 1 180 ? -18.429 5.954 22.065 1.00 89.31 180 LEU A O 1
ATOM 1459 N N . LEU A 1 181 ? -18.361 5.470 24.251 1.00 80.50 181 LEU A N 1
ATOM 1460 C CA . LEU A 1 181 ? -19.765 5.794 24.502 1.00 80.50 181 LEU A CA 1
ATOM 1461 C C . LEU A 1 181 ? -19.952 7.224 25.019 1.00 80.50 181 LEU A C 1
ATOM 1463 O O . LEU A 1 181 ? -21.005 7.798 24.740 1.00 80.50 181 LEU A O 1
ATOM 1467 N N . ASP A 1 182 ? -18.923 7.797 25.647 1.00 66.12 182 ASP A N 1
ATOM 1468 C CA . ASP A 1 182 ? -18.905 9.168 26.182 1.00 66.12 182 ASP A CA 1
ATOM 1469 C C . ASP A 1 182 ? -18.518 10.244 25.138 1.00 66.12 182 ASP A C 1
ATOM 1471 O O . ASP A 1 182 ? -18.308 11.409 25.479 1.00 66.12 182 ASP A O 1
ATOM 1475 N N . THR A 1 183 ? -18.439 9.860 23.857 1.00 58.22 183 THR A N 1
ATOM 1476 C CA . THR A 1 183 ? -18.168 10.717 22.681 1.00 58.22 183 THR A CA 1
ATOM 1477 C C . THR A 1 183 ? -19.353 10.764 21.715 1.00 58.22 183 THR A C 1
ATOM 1479 O O . THR A 1 183 ? -19.586 11.856 21.149 1.00 58.22 183 THR A O 1
#

Foldseek 3Di:
DPDDCDDWPQAREEAQAEDCDFDLDQDQDPNRYTYGYDHDDPVVCVPDDDPVNLVSVLVSVLVSLVSCVVPTDDPSVVVVVVSVVCVVVRVKDKDWQEWDAPPVQQKIWTWIWIAHQAKIWTKIWIDHPRHTQDIDGLDMDGRDCVVPVQLFHYWDQDPQWTWTDGNPDDTSDIDHVVSRNVD

Radius of gyration: 21.28 Å; chains: 1; bounding box: 52×32×55 Å

Sequence (183 aa):
MRAARIPTQGFNAIVVRGVETPRDSCPIVSVKSTVPEVYFDRQRYESLKGADLHEFFIGMLEEGLKKCAMHHEIPTEFLFSSIREFREGGYKNEWVHHKKLFRPHGIRTELRCCLTMSEFRLTFAATKKGGVIYEKCIFETKPDEICFAHKFKEVKLLDDNFVVVAAFADPLFSLPLADLLDT